Protein AF-A0AA89AIY1-F1 (afdb_monomer_lite)

InterPro domains:
  IPR036282 Glutathione S-transferase, C-terminal domain superfamily [SSF47616] (10-65)

Sequence (66 aa):
MNHEHILKVGEEWIKAAKEAQENLKTLESALEGKRFFEGEAIGFVDITIGWIGIWTRIVEKITDVK

Secondary structure (DSSP, 8-state):
--HHHHHHHHHHHHHHHHHHHHHHHHHHHHHTT-SBTTBSS--HHHHHHHHHHHHHHHHHHHHT--

Organism: NCBI:txid1293975

Structure (mmCIF, N/CA/C/O backbone):
data_AF-A0AA89AIY1-F1
#
_entry.id   AF-A0AA89AIY1-F1
#
loop_
_atom_site.group_PDB
_atom_site.id
_atom_site.type_symbol
_atom_site.label_atom_id
_atom_site.label_alt_id
_atom_site.label_comp_id
_atom_site.label_asym_id
_atom_site.label_entity_id
_atom_site.label_seq_id
_atom_site.pdbx_PDB_ins_code
_atom_site.Cartn_x
_atom_site.Cartn_y
_atom_site.Cartn_z
_atom_site.occupancy
_atom_site.B_iso_or_equiv
_atom_site.auth_seq_id
_atom_site.auth_comp_id
_atom_site.auth_asym_id
_atom_site.auth_atom_id
_atom_site.pdbx_PDB_model_num
ATOM 1 N N . MET A 1 1 ? 14.606 0.869 -30.877 1.00 66.12 1 MET A N 1
ATOM 2 C CA . MET A 1 1 ? 14.614 1.277 -29.457 1.00 66.12 1 MET A CA 1
ATOM 3 C C . MET A 1 1 ? 16.056 1.219 -28.985 1.00 66.12 1 MET A C 1
ATOM 5 O O . MET A 1 1 ? 16.726 0.243 -29.301 1.00 66.12 1 MET A O 1
ATOM 9 N N . ASN A 1 2 ? 16.558 2.271 -28.346 1.00 84.06 2 ASN A N 1
ATOM 10 C CA . ASN A 1 2 ? 17.990 2.437 -28.087 1.00 84.06 2 ASN A CA 1
ATOM 11 C C . ASN A 1 2 ? 18.328 1.798 -26.732 1.00 84.06 2 ASN A C 1
ATOM 13 O O . ASN A 1 2 ? 17.521 1.895 -25.810 1.00 84.06 2 ASN A O 1
ATOM 17 N N . HIS A 1 3 ? 19.501 1.173 -26.594 1.00 82.88 3 HIS A N 1
ATOM 18 C CA . HIS A 1 3 ? 19.899 0.469 -25.364 1.00 82.88 3 HIS A CA 1
ATOM 19 C C . HIS A 1 3 ? 19.827 1.365 -24.112 1.00 82.88 3 HIS A C 1
ATOM 21 O O . HIS A 1 3 ? 19.336 0.948 -23.070 1.00 82.88 3 HIS A O 1
ATOM 27 N N . GLU A 1 4 ? 20.222 2.631 -24.244 1.00 87.56 4 GLU A N 1
ATOM 28 C CA . GLU A 1 4 ? 20.153 3.644 -23.182 1.00 87.56 4 GLU A CA 1
ATOM 29 C C . GLU A 1 4 ? 18.717 3.930 -22.706 1.00 87.56 4 GLU A C 1
ATOM 31 O O . GLU A 1 4 ? 18.478 4.091 -21.513 1.00 87.56 4 GLU A O 1
ATOM 36 N N . HIS A 1 5 ? 17.740 3.922 -23.620 1.00 87.38 5 HIS A N 1
ATOM 37 C CA . HIS A 1 5 ? 16.330 4.122 -23.276 1.00 87.38 5 HIS A CA 1
ATOM 38 C C . HIS A 1 5 ? 15.814 2.957 -22.424 1.00 87.38 5 HIS A C 1
ATOM 40 O O . HIS A 1 5 ? 15.145 3.178 -21.419 1.00 87.38 5 HIS A O 1
ATOM 46 N N . ILE A 1 6 ? 16.143 1.719 -22.807 1.00 90.94 6 ILE A N 1
ATOM 47 C CA . ILE A 1 6 ? 15.703 0.512 -22.093 1.00 90.94 6 ILE A CA 1
ATOM 48 C C . ILE A 1 6 ? 16.264 0.498 -20.667 1.00 90.94 6 ILE A C 1
ATOM 50 O O . ILE A 1 6 ? 15.521 0.220 -19.727 1.00 90.94 6 ILE A O 1
ATOM 54 N N . LEU A 1 7 ? 17.546 0.847 -20.501 1.00 91.25 7 LEU A N 1
ATOM 55 C CA . LEU A 1 7 ? 18.174 0.949 -19.182 1.00 91.25 7 LEU A CA 1
ATOM 56 C C . LEU A 1 7 ? 17.488 2.000 -18.306 1.00 91.25 7 LEU A C 1
ATOM 58 O O . LEU A 1 7 ? 17.090 1.688 -17.187 1.00 91.25 7 LEU A O 1
ATOM 62 N N . LYS A 1 8 ? 17.280 3.210 -18.840 1.00 94.06 8 LYS A N 1
ATOM 63 C CA . LYS A 1 8 ? 16.632 4.299 -18.102 1.00 94.06 8 LYS A CA 1
ATOM 64 C C . LYS A 1 8 ? 15.219 3.930 -17.648 1.00 94.06 8 LYS A C 1
ATOM 66 O O . LYS A 1 8 ? 14.863 4.157 -16.497 1.00 94.06 8 LYS A O 1
ATOM 71 N N . VAL A 1 9 ? 14.429 3.324 -18.535 1.00 93.75 9 VAL A N 1
ATOM 72 C CA . VAL A 1 9 ? 13.083 2.846 -18.192 1.00 93.75 9 VAL A CA 1
ATOM 73 C C . VAL A 1 9 ? 13.158 1.808 -17.070 1.00 93.75 9 VAL A C 1
ATOM 75 O O . VAL A 1 9 ? 12.404 1.903 -16.108 1.00 93.75 9 VAL A O 1
ATOM 78 N N . GLY A 1 10 ? 14.097 0.859 -17.137 1.00 92.56 10 GLY A N 1
ATOM 79 C CA . GLY A 1 10 ? 14.317 -0.121 -16.068 1.00 92.56 10 GLY A CA 1
ATOM 80 C C . GLY A 1 10 ? 14.643 0.514 -14.709 1.00 92.56 10 GLY A C 1
ATOM 81 O O . GLY A 1 10 ? 14.072 0.114 -13.695 1.00 92.56 10 GLY A O 1
ATOM 82 N N . GLU A 1 11 ? 15.509 1.529 -14.680 1.00 94.88 11 GLU A N 1
ATOM 83 C CA . GLU A 1 11 ? 15.850 2.270 -13.456 1.00 94.88 11 GLU A CA 1
ATOM 84 C C . GLU A 1 11 ? 14.641 3.011 -12.864 1.00 94.88 11 GLU A C 1
ATOM 86 O O . GLU A 1 11 ? 14.412 2.956 -11.652 1.00 94.88 11 GLU A O 1
ATOM 91 N N . GLU A 1 12 ? 13.835 3.661 -13.709 1.00 96.31 12 GLU A N 1
ATOM 92 C CA . GLU A 1 12 ? 12.601 4.341 -13.296 1.00 96.31 12 GLU A CA 1
ATOM 93 C C . GLU A 1 12 ? 11.584 3.352 -12.704 1.00 96.31 12 GLU A C 1
ATOM 95 O O 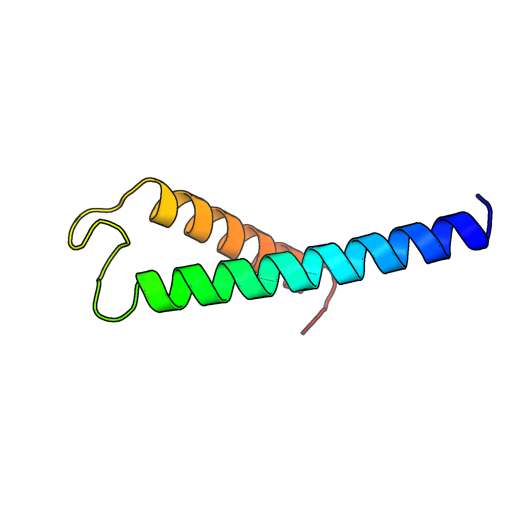. GLU A 1 12 ? 10.997 3.633 -11.655 1.00 96.31 12 GLU A O 1
ATOM 100 N N . TRP A 1 13 ? 11.435 2.161 -13.298 1.00 92.62 13 TRP A N 1
ATOM 101 C CA . TRP A 1 13 ? 10.579 1.098 -12.757 1.00 92.62 13 TRP A CA 1
ATOM 102 C C . TRP A 1 13 ? 11.057 0.585 -11.399 1.00 92.62 13 TRP A C 1
ATOM 104 O O . TRP A 1 13 ? 10.244 0.437 -10.487 1.00 92.62 13 TRP 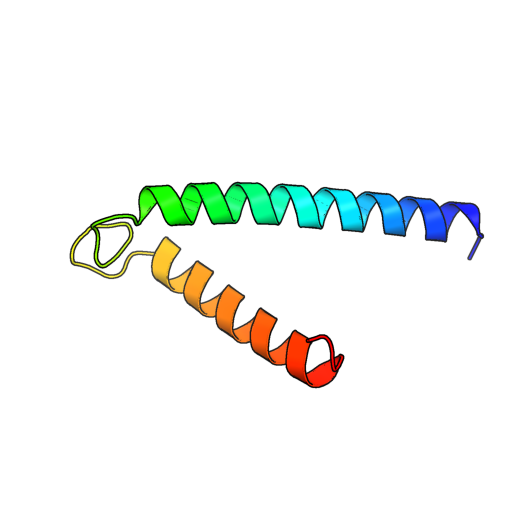A O 1
ATOM 114 N N . ILE A 1 14 ? 12.361 0.336 -11.233 1.00 94.19 14 ILE A N 1
ATOM 115 C CA . ILE A 1 14 ? 12.929 -0.118 -9.951 1.00 94.19 14 ILE A CA 1
ATOM 116 C C . ILE A 1 14 ? 12.693 0.932 -8.862 1.00 94.19 14 ILE A C 1
ATOM 118 O O . ILE A 1 14 ? 12.296 0.592 -7.744 1.00 94.19 14 ILE A O 1
ATOM 122 N N . LYS A 1 15 ? 12.901 2.213 -9.186 1.00 96.44 15 LYS A N 1
ATOM 123 C CA . LYS A 1 15 ? 12.651 3.316 -8.257 1.00 96.44 15 LYS A CA 1
ATOM 124 C C . LYS A 1 15 ? 11.174 3.392 -7.864 1.00 96.44 15 LYS A C 1
ATOM 126 O O . LYS A 1 15 ? 10.875 3.425 -6.673 1.00 96.44 15 LYS A O 1
ATOM 131 N N . ALA A 1 16 ? 10.268 3.351 -8.839 1.00 94.38 16 ALA A N 1
ATOM 132 C CA . ALA A 1 16 ? 8.830 3.380 -8.586 1.00 94.38 16 ALA A CA 1
ATOM 133 C C . ALA A 1 16 ? 8.366 2.181 -7.742 1.00 94.38 16 ALA A C 1
ATOM 135 O O . ALA A 1 16 ? 7.569 2.346 -6.821 1.00 94.38 16 ALA A O 1
ATOM 136 N N . ALA A 1 17 ? 8.901 0.982 -8.000 1.00 90.25 17 ALA A N 1
ATOM 137 C CA . ALA A 1 17 ? 8.603 -0.208 -7.205 1.00 90.25 17 ALA A CA 1
ATOM 138 C C . ALA A 1 17 ? 9.053 -0.048 -5.745 1.00 90.25 17 ALA A C 1
ATOM 140 O O . ALA A 1 17 ? 8.322 -0.418 -4.824 1.00 90.25 17 ALA A O 1
ATOM 141 N N . LYS A 1 18 ? 10.230 0.549 -5.521 1.00 94.88 18 LYS A N 1
ATOM 142 C CA . LYS A 1 18 ? 10.736 0.828 -4.173 1.00 94.88 18 LYS A CA 1
ATOM 143 C C . LYS A 1 18 ? 9.871 1.855 -3.434 1.00 94.88 18 LYS A C 1
ATOM 145 O O . LYS A 1 18 ? 9.499 1.613 -2.289 1.00 94.88 18 LYS A O 1
ATOM 150 N N . GLU A 1 19 ? 9.505 2.953 -4.091 1.00 96.25 19 GLU A N 1
ATOM 151 C CA . GLU A 1 19 ? 8.612 3.974 -3.520 1.00 96.25 19 GLU A CA 1
ATOM 152 C C . GLU A 1 19 ? 7.229 3.389 -3.187 1.00 96.25 19 GLU A C 1
ATOM 154 O O . GLU A 1 19 ? 6.686 3.623 -2.106 1.00 96.25 19 GLU A O 1
ATOM 159 N N . ALA A 1 20 ? 6.677 2.555 -4.074 1.00 91.31 20 ALA A N 1
ATOM 160 C CA . ALA A 1 20 ? 5.430 1.842 -3.814 1.00 91.31 20 ALA A CA 1
ATOM 161 C C . ALA A 1 20 ? 5.543 0.916 -2.591 1.00 91.31 20 ALA A C 1
ATOM 163 O O . ALA A 1 20 ? 4.639 0.896 -1.754 1.00 91.31 20 ALA A O 1
ATOM 164 N N . GLN A 1 21 ? 6.659 0.194 -2.442 1.00 91.19 21 GLN A N 1
ATOM 165 C CA . GLN A 1 21 ? 6.904 -0.663 -1.280 1.00 91.19 21 GLN A CA 1
ATOM 166 C C . GLN A 1 21 ? 6.960 0.136 0.034 1.00 91.19 21 GLN A C 1
ATOM 168 O O . GLN A 1 21 ? 6.412 -0.304 1.045 1.00 91.19 21 GLN A O 1
ATOM 173 N N . GLU A 1 22 ? 7.605 1.304 0.043 1.00 96.56 22 GLU A N 1
ATOM 174 C CA . GLU A 1 22 ? 7.678 2.186 1.219 1.00 96.56 22 GLU A CA 1
ATOM 175 C C . GLU A 1 22 ? 6.298 2.754 1.598 1.00 96.56 22 GLU A C 1
ATOM 177 O O . GLU A 1 22 ? 5.924 2.768 2.777 1.00 96.56 22 GLU A O 1
ATOM 182 N N . ASN A 1 23 ? 5.489 3.127 0.604 1.00 93.44 23 ASN A N 1
ATOM 183 C CA . ASN A 1 23 ? 4.112 3.571 0.823 1.00 93.44 23 ASN A CA 1
ATOM 184 C C . ASN A 1 23 ? 3.230 2.450 1.393 1.00 93.44 23 ASN A C 1
ATOM 186 O O . ASN A 1 23 ? 2.464 2.685 2.327 1.00 93.44 23 ASN A O 1
ATOM 190 N N . LEU A 1 24 ? 3.364 1.220 0.884 1.00 91.94 24 LEU A N 1
ATOM 191 C CA . LEU A 1 24 ? 2.629 0.064 1.407 1.00 91.94 24 LEU A CA 1
ATOM 192 C C . LEU A 1 24 ? 2.999 -0.246 2.864 1.00 91.94 24 LEU A C 1
ATOM 194 O O . LEU A 1 24 ? 2.100 -0.496 3.660 1.00 91.94 24 LEU A O 1
ATOM 198 N N . LYS A 1 25 ? 4.279 -0.142 3.246 1.00 94.19 25 LYS A N 1
ATOM 199 C CA . LYS A 1 25 ? 4.705 -0.268 4.655 1.00 94.19 25 LYS A CA 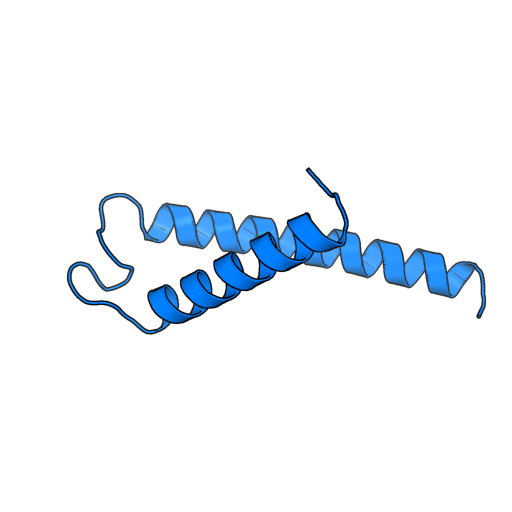1
ATOM 200 C C . LYS A 1 25 ? 4.079 0.803 5.548 1.00 94.19 25 LYS A C 1
ATOM 202 O O . LYS A 1 25 ? 3.656 0.516 6.660 1.00 94.19 25 LYS A O 1
ATOM 207 N N . THR A 1 26 ? 3.986 2.036 5.051 1.00 95.44 26 THR A N 1
ATOM 208 C CA . THR A 1 26 ? 3.331 3.131 5.783 1.00 95.44 26 THR A CA 1
ATOM 209 C C . THR A 1 26 ? 1.849 2.828 6.019 1.00 95.44 26 THR A C 1
ATOM 211 O O . THR A 1 26 ? 1.333 3.044 7.116 1.00 95.44 26 THR A O 1
ATOM 214 N N . LEU A 1 27 ? 1.166 2.292 5.004 1.00 93.00 27 LEU A N 1
ATOM 215 C CA . LEU A 1 27 ? -0.230 1.867 5.107 1.00 93.00 27 LEU A CA 1
ATOM 216 C C . LEU A 1 27 ? -0.398 0.681 6.068 1.00 93.00 27 LEU A C 1
ATOM 218 O O . LEU A 1 27 ? -1.329 0.683 6.868 1.00 93.00 27 LEU A O 1
ATOM 222 N N . GLU A 1 28 ? 0.515 -0.289 6.043 1.00 92.75 28 GLU A N 1
ATOM 223 C CA . GLU A 1 28 ? 0.530 -1.422 6.976 1.00 92.75 28 GLU A CA 1
ATOM 224 C C . GLU A 1 28 ? 0.618 -0.946 8.434 1.00 92.75 28 GLU A C 1
ATO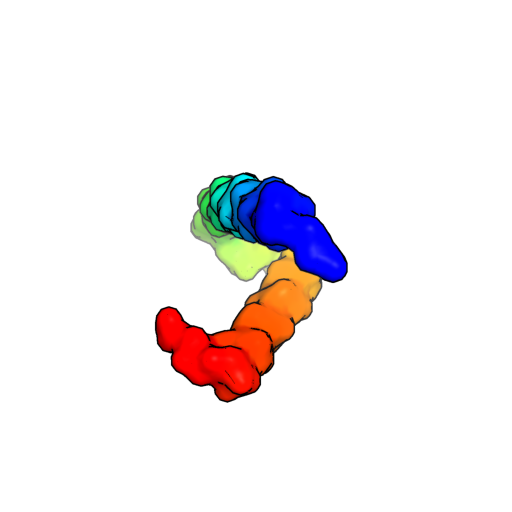M 226 O O . GLU A 1 28 ? -0.222 -1.316 9.253 1.00 92.75 28 GLU A O 1
ATOM 231 N N . SER A 1 29 ? 1.553 -0.040 8.743 1.00 95.44 29 SER A N 1
ATOM 232 C CA . SER A 1 29 ? 1.660 0.571 10.076 1.00 95.44 29 SER A CA 1
ATOM 233 C C . SER A 1 29 ? 0.408 1.365 10.468 1.00 95.44 29 SER A C 1
ATOM 235 O O . SER A 1 29 ? 0.003 1.355 11.626 1.00 95.44 29 SER A O 1
ATOM 237 N N . ALA A 1 30 ? -0.244 2.050 9.523 1.00 92.69 30 ALA A N 1
ATOM 238 C CA . ALA A 1 30 ? -1.469 2.805 9.804 1.00 92.69 30 ALA A CA 1
ATOM 239 C C . ALA A 1 30 ? -2.695 1.912 10.096 1.00 92.69 30 ALA A C 1
ATOM 241 O O . ALA A 1 30 ? -3.641 2.372 10.758 1.00 92.69 30 ALA A O 1
ATOM 242 N N . LEU A 1 31 ? -2.674 0.665 9.612 1.00 94.62 31 LEU A N 1
ATOM 243 C CA . LEU A 1 31 ? -3.691 -0.363 9.846 1.00 94.62 31 LEU A CA 1
ATOM 244 C C . LEU A 1 31 ? -3.426 -1.182 11.123 1.00 94.62 31 LEU A C 1
ATOM 246 O O . LEU A 1 31 ? -4.321 -1.880 11.595 1.00 94.62 31 LEU A O 1
ATOM 250 N N . GLU A 1 32 ? -2.229 -1.095 11.707 1.00 94.31 32 GLU A N 1
ATOM 251 C CA . GLU A 1 32 ? -1.852 -1.873 12.888 1.00 94.31 32 GLU A CA 1
ATOM 252 C C . GLU A 1 32 ? -2.849 -1.683 14.046 1.00 94.31 32 GLU A C 1
ATOM 254 O O . GLU A 1 32 ? -3.221 -0.568 14.420 1.00 94.31 32 GLU A O 1
ATOM 259 N N . GLY A 1 33 ? -3.328 -2.801 14.600 1.00 94.31 33 GLY A N 1
ATOM 260 C CA . GLY A 1 33 ? -4.323 -2.804 15.676 1.00 94.31 33 GLY A CA 1
ATOM 261 C C . GLY A 1 33 ? -5.744 -2.401 15.258 1.00 94.31 33 GLY A C 1
ATOM 262 O O . GLY A 1 33 ? -6.621 -2.336 16.120 1.00 94.31 33 GLY A O 1
ATOM 263 N N . LYS A 1 34 ? -6.005 -2.158 13.968 1.00 94.38 34 LYS A N 1
ATOM 264 C CA . LYS A 1 34 ? -7.333 -1.834 13.431 1.00 94.38 34 LYS A CA 1
ATOM 265 C C . LYS A 1 34 ? -7.818 -2.930 12.490 1.00 94.38 34 LYS A C 1
ATOM 267 O O . LYS A 1 34 ? -7.034 -3.618 11.843 1.00 94.38 34 LYS A O 1
ATOM 272 N N . ARG A 1 35 ? -9.140 -3.083 12.397 1.00 93.62 35 ARG A N 1
ATOM 273 C CA . ARG A 1 35 ? -9.754 -4.008 11.437 1.00 93.62 35 ARG A CA 1
ATOM 274 C C . ARG A 1 35 ? -9.723 -3.439 10.016 1.00 93.62 35 ARG A C 1
ATOM 276 O O . ARG A 1 35 ? -9.498 -4.194 9.076 1.00 93.62 35 ARG A O 1
ATOM 283 N N . PHE A 1 36 ? -9.941 -2.134 9.892 1.00 95.19 36 PHE A N 1
ATOM 284 C CA . PHE A 1 36 ? -9.923 -1.359 8.651 1.00 95.19 36 PHE A CA 1
ATOM 285 C C . PHE A 1 36 ? -9.260 0.004 8.892 1.00 95.19 36 PHE A C 1
ATOM 287 O O . PHE A 1 36 ? -9.075 0.410 10.046 1.00 95.19 36 PHE A O 1
ATOM 294 N N . PHE A 1 37 ? -8.936 0.748 7.833 1.00 92.50 37 PHE A N 1
ATOM 295 C CA . PHE A 1 37 ? -8.298 2.068 7.981 1.00 92.50 37 PHE A CA 1
ATOM 296 C C . PHE A 1 37 ? -9.179 3.081 8.736 1.00 92.50 37 PHE A C 1
ATOM 298 O O . PHE A 1 37 ? -8.653 3.907 9.485 1.00 92.50 37 PHE A O 1
ATOM 305 N N . GLU A 1 38 ? -10.507 2.966 8.622 1.00 91.12 38 GLU A N 1
ATOM 306 C CA . GLU A 1 38 ? -11.498 3.743 9.390 1.00 91.12 38 GLU A CA 1
ATOM 307 C C . GLU A 1 38 ? -11.907 3.076 10.724 1.00 91.12 38 GLU A C 1
ATOM 309 O O . GLU A 1 38 ? -12.888 3.460 11.361 1.00 91.12 38 GLU A O 1
ATOM 314 N N . GLY A 1 39 ? -11.155 2.075 11.190 1.00 90.31 39 GLY A N 1
ATOM 315 C CA . GLY A 1 39 ? -11.433 1.359 12.434 1.00 90.31 39 GLY A CA 1
ATOM 316 C C . GLY A 1 39 ? -12.352 0.161 12.213 1.00 90.31 39 GLY A C 1
ATOM 317 O O . GLY A 1 39 ? -11.858 -0.937 11.956 1.00 90.31 39 GLY A O 1
ATOM 318 N N . GLU A 1 40 ? -13.669 0.351 12.345 1.00 92.50 40 GLU A N 1
ATOM 319 C CA . GLU A 1 40 ? -14.653 -0.749 12.292 1.00 92.50 40 GLU A CA 1
ATOM 320 C C . GLU A 1 40 ? -15.390 -0.890 10.955 1.00 92.50 40 GLU A C 1
ATOM 322 O O . GLU A 1 40 ? -15.878 -1.979 10.640 1.00 92.50 40 GLU A O 1
ATOM 327 N N . ALA A 1 41 ? -15.446 0.173 10.153 1.00 94.38 41 ALA A N 1
ATOM 328 C CA . ALA A 1 41 ? -16.086 0.172 8.842 1.00 94.38 41 ALA A CA 1
ATOM 329 C C . ALA A 1 41 ?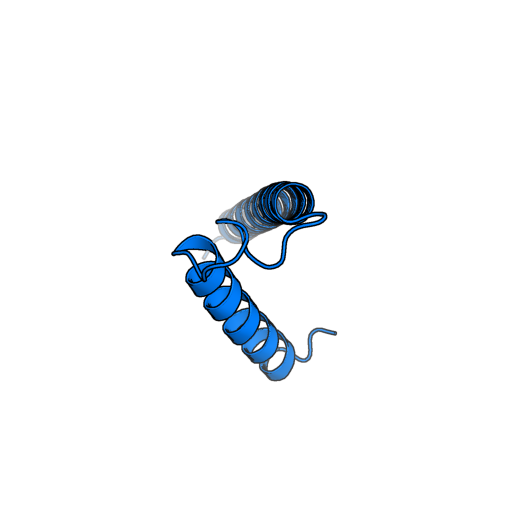 -15.050 0.093 7.713 1.00 94.38 41 ALA A C 1
ATOM 331 O O . ALA A 1 41 ? -13.930 0.577 7.850 1.00 94.38 41 ALA A O 1
ATOM 332 N N . ILE A 1 42 ? -15.446 -0.511 6.589 1.00 95.19 42 ILE A N 1
ATOM 333 C CA . ILE A 1 42 ? -14.646 -0.511 5.360 1.00 95.19 42 ILE A CA 1
ATOM 334 C C . ILE A 1 42 ? -14.645 0.908 4.792 1.00 95.19 42 ILE A C 1
ATOM 336 O O . ILE A 1 42 ? -15.706 1.428 4.443 1.00 95.19 42 ILE A O 1
ATOM 340 N N . GLY A 1 43 ? -13.459 1.492 4.657 1.00 93.88 43 GLY A N 1
ATOM 341 C CA . GLY A 1 43 ? -13.251 2.770 3.994 1.00 93.88 43 GLY A CA 1
ATOM 342 C C . GLY A 1 43 ? -12.772 2.602 2.553 1.00 93.88 43 GLY A C 1
ATOM 343 O O . GLY A 1 43 ? -12.538 1.503 2.042 1.00 93.88 43 GLY A O 1
ATOM 344 N N . PHE A 1 44 ? -12.571 3.731 1.877 1.00 94.12 44 PHE A N 1
ATOM 345 C CA . PHE A 1 44 ? -12.068 3.743 0.501 1.00 94.12 44 PHE A CA 1
ATOM 346 C C . PHE A 1 44 ? -10.685 3.082 0.372 1.00 94.12 44 PHE A C 1
ATOM 348 O O . PHE A 1 44 ? -10.439 2.339 -0.576 1.00 94.12 44 PHE A O 1
ATOM 355 N N . VAL A 1 45 ? -9.794 3.319 1.340 1.00 92.88 45 VAL A N 1
ATOM 356 C CA . VAL A 1 45 ? -8.424 2.778 1.337 1.00 92.88 45 VAL A CA 1
ATOM 357 C C . VAL A 1 45 ? -8.423 1.248 1.427 1.00 92.88 45 VAL A C 1
ATOM 359 O O . VAL A 1 45 ? -7.646 0.590 0.740 1.00 92.88 45 VAL A O 1
ATOM 362 N N . ASP A 1 46 ? -9.340 0.665 2.198 1.00 94.12 46 ASP A N 1
ATOM 363 C CA . ASP A 1 46 ? -9.487 -0.789 2.291 1.00 94.12 46 ASP A CA 1
ATOM 364 C C . ASP A 1 46 ? -9.872 -1.404 0.932 1.00 94.12 46 ASP A C 1
ATOM 366 O O . ASP A 1 46 ? -9.333 -2.437 0.526 1.00 94.12 46 ASP A O 1
ATOM 370 N N . ILE A 1 47 ? -10.762 -0.739 0.185 1.00 94.81 47 ILE A N 1
ATOM 371 C CA . ILE A 1 47 ? -11.211 -1.183 -1.144 1.00 94.81 47 ILE A CA 1
ATOM 372 C C . ILE A 1 47 ? -10.071 -1.095 -2.165 1.00 94.81 47 ILE A C 1
ATOM 374 O O . ILE A 1 47 ? -9.867 -2.030 -2.946 1.00 94.81 47 ILE A O 1
ATOM 378 N N . THR A 1 48 ? -9.316 0.007 -2.171 1.00 94.50 48 THR A N 1
ATOM 379 C CA . THR A 1 48 ? -8.224 0.201 -3.136 1.00 94.50 48 THR A CA 1
ATOM 380 C C . THR A 1 48 ? -7.083 -0.784 -2.904 1.00 94.50 48 THR A C 1
ATOM 382 O O . THR A 1 48 ? -6.610 -1.395 -3.863 1.00 94.50 48 THR A O 1
ATOM 385 N N . ILE A 1 49 ? -6.686 -1.013 -1.649 1.00 91.56 49 ILE A N 1
ATOM 386 C CA . ILE A 1 49 ? -5.650 -1.997 -1.310 1.00 91.56 49 ILE A CA 1
ATOM 387 C C . ILE A 1 49 ? -6.131 -3.415 -1.633 1.00 91.56 49 ILE A C 1
ATOM 389 O O . ILE A 1 49 ? -5.367 -4.203 -2.194 1.00 91.56 49 ILE A O 1
ATOM 393 N N . GLY A 1 50 ? -7.404 -3.729 -1.362 1.00 91.19 50 GLY A N 1
ATOM 394 C CA . GLY A 1 50 ? -8.008 -5.002 -1.757 1.00 91.19 50 GLY A CA 1
ATOM 395 C C . GLY A 1 50 ? -7.927 -5.247 -3.268 1.00 91.19 50 GLY A C 1
ATOM 396 O O . GLY A 1 50 ? -7.521 -6.327 -3.700 1.00 91.19 50 GLY A O 1
ATOM 397 N N . TRP A 1 51 ? -8.236 -4.231 -4.080 1.00 93.25 51 TRP A N 1
ATOM 398 C CA . TRP A 1 51 ? -8.104 -4.290 -5.539 1.00 93.25 51 TRP A CA 1
ATOM 399 C C . TRP A 1 51 ? -6.651 -4.495 -5.986 1.00 93.25 51 TRP A C 1
ATOM 401 O O . TRP A 1 51 ? -6.383 -5.378 -6.802 1.00 93.25 51 TRP A O 1
ATOM 411 N N . ILE A 1 52 ? -5.706 -3.733 -5.422 1.00 90.62 52 ILE A N 1
ATOM 412 C CA . ILE A 1 52 ? -4.270 -3.865 -5.720 1.00 90.62 52 ILE A CA 1
ATOM 413 C C . ILE A 1 52 ? -3.788 -5.287 -5.406 1.00 90.62 52 ILE A C 1
ATOM 415 O O . ILE A 1 52 ? -3.177 -5.923 -6.260 1.00 90.62 52 ILE A O 1
ATOM 419 N N . GLY A 1 53 ? -4.125 -5.827 -4.230 1.00 89.88 53 GLY A N 1
ATOM 420 C CA . GLY A 1 53 ? -3.724 -7.178 -3.831 1.00 89.88 53 GLY A CA 1
ATOM 421 C C . GLY A 1 53 ? -4.254 -8.278 -4.760 1.00 89.88 53 GLY A C 1
ATOM 422 O O . GLY A 1 53 ? -3.550 -9.257 -5.017 1.00 89.88 53 GLY A O 1
ATOM 423 N N . ILE A 1 54 ? -5.467 -8.119 -5.306 1.00 92.31 54 ILE A N 1
ATOM 424 C CA . ILE A 1 54 ? -6.023 -9.047 -6.305 1.00 92.31 54 ILE A CA 1
ATOM 425 C C . ILE A 1 54 ? -5.185 -9.020 -7.586 1.00 92.31 54 ILE A C 1
ATOM 427 O O . ILE A 1 54 ? -4.789 -10.080 -8.075 1.00 92.31 54 ILE A O 1
ATOM 431 N N . TRP A 1 55 ? -4.890 -7.830 -8.116 1.00 91.94 55 TRP A N 1
ATOM 432 C CA . TRP A 1 55 ? -4.105 -7.698 -9.345 1.00 91.94 55 TRP A CA 1
ATOM 433 C C . TRP A 1 55 ? -2.674 -8.193 -9.184 1.00 91.94 55 TRP A C 1
ATOM 435 O O . TRP A 1 55 ? -2.205 -8.918 -10.058 1.00 91.94 55 TRP A O 1
ATOM 445 N N . THR A 1 56 ? -2.014 -7.891 -8.063 1.00 88.12 56 THR A N 1
ATOM 446 C CA . THR A 1 56 ? -0.658 -8.385 -7.782 1.00 88.12 56 THR A CA 1
ATOM 447 C C . THR A 1 56 ? -0.604 -9.910 -7.854 1.00 88.12 56 THR A C 1
ATOM 449 O O . THR A 1 56 ? 0.201 -10.455 -8.604 1.00 88.12 56 THR A O 1
ATOM 452 N N . ARG A 1 57 ? -1.543 -10.607 -7.199 1.00 87.50 57 ARG A N 1
ATOM 453 C CA . ARG A 1 57 ? -1.618 -12.078 -7.246 1.00 87.50 57 ARG A CA 1
ATOM 454 C C . ARG A 1 57 ? -1.886 -12.636 -8.641 1.00 87.50 57 ARG A C 1
ATOM 456 O O . ARG A 1 57 ? -1.460 -13.746 -8.956 1.00 87.50 57 ARG A O 1
ATOM 463 N N . ILE A 1 58 ? -2.662 -11.925 -9.458 1.00 92.38 58 ILE A N 1
ATOM 464 C CA . ILE A 1 58 ? -2.914 -12.327 -10.848 1.00 92.38 58 ILE A CA 1
ATOM 465 C C . ILE A 1 58 ? -1.626 -12.194 -11.661 1.00 92.38 58 ILE A C 1
ATOM 467 O O . ILE A 1 58 ? -1.278 -13.121 -12.388 1.00 92.38 58 ILE A O 1
ATOM 471 N N . VAL A 1 59 ? -0.913 -11.076 -11.513 1.00 90.25 59 VAL A N 1
ATOM 472 C CA . VAL A 1 59 ? 0.356 -10.838 -12.207 1.00 90.25 59 VAL A CA 1
ATOM 473 C C . VAL A 1 59 ? 1.387 -11.895 -11.815 1.00 90.25 59 VAL A C 1
ATOM 475 O O . VAL A 1 59 ? 1.896 -12.548 -12.717 1.00 90.25 59 VAL A O 1
ATOM 478 N N . GLU A 1 60 ? 1.601 -12.148 -10.518 1.00 88.94 60 GLU A N 1
ATOM 479 C CA . GLU A 1 60 ? 2.515 -13.193 -10.009 1.00 88.94 60 GLU A CA 1
ATOM 480 C C . GLU A 1 60 ? 2.259 -14.560 -10.665 1.00 88.94 60 GLU A C 1
ATOM 482 O O . GLU A 1 60 ? 3.186 -15.230 -11.120 1.00 88.94 60 GLU A O 1
ATOM 487 N N . LYS A 1 61 ? 0.983 -14.952 -10.799 1.00 91.38 61 LYS A N 1
ATOM 488 C CA . LYS A 1 61 ? 0.596 -16.213 -11.455 1.00 91.38 61 LYS A CA 1
ATOM 489 C C . LYS A 1 61 ? 0.892 -16.246 -12.952 1.00 91.38 61 LYS A C 1
ATOM 491 O O . LYS A 1 61 ? 1.188 -17.314 -13.475 1.00 91.38 61 LYS A O 1
ATOM 496 N N . ILE A 1 62 ? 0.734 -15.124 -13.653 1.00 93.88 62 ILE A N 1
ATOM 497 C CA . ILE A 1 62 ? 0.933 -15.054 -15.110 1.00 93.88 62 ILE A CA 1
ATOM 498 C C . ILE A 1 62 ? 2.422 -14.978 -15.445 1.00 93.88 62 ILE A C 1
ATOM 500 O O . ILE A 1 62 ? 2.851 -15.525 -16.460 1.00 93.88 62 ILE A O 1
ATOM 504 N N . THR A 1 63 ? 3.206 -14.298 -14.611 1.00 90.25 63 THR A N 1
ATOM 505 C CA . THR A 1 63 ? 4.641 -14.106 -14.829 1.00 90.25 63 THR A CA 1
ATOM 506 C C . THR A 1 63 ? 5.496 -15.240 -14.257 1.00 90.25 63 THR A C 1
ATOM 508 O O . THR A 1 63 ? 6.704 -15.222 -14.476 1.00 90.25 63 THR A O 1
ATOM 511 N N . ASP A 1 64 ? 4.893 -16.205 -13.545 1.00 85.94 64 ASP A N 1
ATOM 512 C CA . ASP A 1 64 ? 5.570 -17.257 -12.754 1.00 85.94 64 ASP A CA 1
ATOM 513 C C . ASP A 1 64 ? 6.641 -16.679 -11.807 1.00 85.94 64 ASP A C 1
ATOM 515 O O . ASP A 1 64 ? 7.654 -17.300 -11.479 1.00 85.94 64 ASP A O 1
ATOM 519 N N . VAL A 1 65 ? 6.415 -15.432 -11.384 1.00 75.50 65 VAL A N 1
ATOM 520 C CA . VAL A 1 65 ? 7.245 -14.741 -10.403 1.00 75.50 65 VAL A CA 1
ATOM 521 C C . VAL A 1 65 ? 6.748 -15.185 -9.034 1.00 75.50 65 VAL A C 1
ATOM 523 O O . VAL A 1 65 ? 5.598 -14.929 -8.678 1.00 75.50 65 VAL A O 1
ATOM 526 N N . LYS A 1 66 ? 7.608 -15.902 -8.308 1.00 56.12 66 LYS A N 1
ATOM 527 C CA . LYS A 1 66 ? 7.391 -16.295 -6.911 1.00 56.12 66 LYS A CA 1
ATOM 528 C C . LYS A 1 66 ? 7.797 -15.200 -5.940 1.00 56.12 66 LYS A C 1
ATOM 530 O O . LYS A 1 66 ? 8.820 -14.534 -6.217 1.00 56.12 66 LYS A O 1
#

pLDDT: mean 91.16, std 6.4, range [56.12, 96.56]

Radius of gyration: 16.05 Å; chains: 1; bounding box: 36×22×45 Å

Foldseek 3Di:
DDPVVVVVVVVVVVVVVVVVVVVVVVVVVCCPPAPENVRPDHDPVN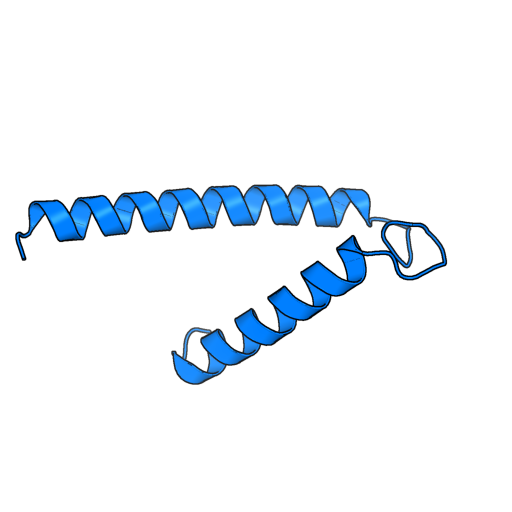VVVVVVVVVVVVCCVVVVPD